Protein AF-A0A8H9BXE2-F1 (afdb_monomer)

Structure (mmCIF, N/CA/C/O backbone):
data_AF-A0A8H9BXE2-F1
#
_entry.id   AF-A0A8H9BXE2-F1
#
loop_
_atom_site.group_PDB
_atom_site.id
_atom_site.type_symbol
_atom_site.label_atom_id
_atom_site.label_alt_id
_atom_site.label_comp_id
_atom_site.label_asym_id
_atom_site.label_entity_id
_atom_site.label_seq_id
_atom_site.pdbx_PDB_ins_code
_atom_site.Cartn_x
_atom_site.Cartn_y
_atom_site.Cartn_z
_atom_site.occupancy
_atom_site.B_iso_or_equiv
_atom_site.auth_seq_id
_atom_site.auth_comp_id
_atom_site.auth_asym_id
_atom_site.auth_atom_id
_atom_site.pdbx_PDB_model_num
ATOM 1 N N . PHE A 1 1 ? 1.599 1.554 -28.534 1.00 62.41 1 PHE A N 1
ATOM 2 C CA . PHE A 1 1 ? 0.332 0.999 -28.001 1.00 62.41 1 PHE A CA 1
ATOM 3 C C . PHE A 1 1 ? 0.538 0.173 -26.733 1.00 62.41 1 PHE A C 1
ATOM 5 O O . PHE A 1 1 ? -0.189 0.408 -25.777 1.00 62.41 1 PHE A O 1
ATOM 12 N N . SER A 1 2 ? 1.530 -0.724 -26.674 1.00 77.44 2 SER A N 1
ATOM 13 C CA . SER A 1 2 ? 1.850 -1.514 -25.468 1.00 77.44 2 SER A CA 1
ATOM 14 C C . SER A 1 2 ? 2.162 -0.656 -24.231 1.00 77.44 2 SER A C 1
ATOM 16 O O . SER A 1 2 ? 1.582 -0.891 -23.175 1.00 77.44 2 SER A O 1
ATOM 18 N N . HIS A 1 3 ? 2.989 0.389 -24.368 1.00 84.62 3 HIS A N 1
ATOM 19 C CA . HIS A 1 3 ? 3.337 1.290 -23.255 1.00 84.62 3 HIS A CA 1
ATOM 20 C C . HIS A 1 3 ? 2.142 2.047 -22.669 1.00 84.62 3 HIS A C 1
ATOM 22 O O . HIS A 1 3 ? 2.036 2.181 -21.456 1.00 84.62 3 HIS A O 1
ATOM 28 N N . TYR A 1 4 ? 1.209 2.495 -23.514 1.00 86.44 4 TYR A N 1
ATOM 29 C CA . TYR A 1 4 ? -0.004 3.180 -23.057 1.00 86.44 4 TYR A CA 1
ATOM 30 C C . TYR A 1 4 ? -0.890 2.262 -22.213 1.00 86.44 4 TYR A C 1
ATOM 32 O O . TYR A 1 4 ? -1.358 2.660 -21.151 1.00 86.44 4 TYR A O 1
ATOM 40 N N . PHE A 1 5 ? -1.094 1.021 -22.659 1.00 87.94 5 PHE A N 1
ATOM 41 C CA . PHE A 1 5 ? -1.889 0.051 -21.911 1.00 87.94 5 PHE A CA 1
ATOM 42 C C . PHE A 1 5 ? -1.227 -0.319 -20.577 1.00 87.94 5 PHE A C 1
ATOM 44 O O . PHE A 1 5 ? -1.895 -0.378 -19.547 1.00 87.94 5 PHE A O 1
ATOM 51 N N . PHE A 1 6 ? 0.097 -0.487 -20.582 1.00 89.62 6 PHE A N 1
ATOM 52 C CA . PHE A 1 6 ? 0.882 -0.717 -19.372 1.00 89.62 6 PHE A CA 1
ATOM 53 C C . PHE A 1 6 ? 0.727 0.421 -18.350 1.00 89.62 6 PHE A C 1
ATOM 55 O O . PHE A 1 6 ? 0.431 0.155 -17.186 1.00 89.62 6 PHE A O 1
ATOM 62 N N . LEU A 1 7 ? 0.843 1.682 -18.783 1.00 90.75 7 LEU A N 1
ATOM 63 C CA . LEU A 1 7 ? 0.647 2.847 -17.914 1.00 90.75 7 LEU A CA 1
ATOM 64 C C . LEU A 1 7 ? -0.768 2.913 -17.334 1.00 90.75 7 LEU A C 1
ATOM 66 O O . LEU A 1 7 ? -0.924 3.197 -16.150 1.00 90.75 7 LEU A O 1
ATOM 70 N N . ILE A 1 8 ? -1.792 2.615 -18.139 1.00 93.25 8 ILE A N 1
ATOM 71 C CA . ILE A 1 8 ? -3.183 2.574 -17.670 1.00 93.25 8 ILE A CA 1
ATOM 72 C C . ILE A 1 8 ? -3.351 1.508 -16.584 1.00 93.25 8 ILE A C 1
ATOM 74 O O . ILE A 1 8 ? -3.952 1.791 -15.552 1.00 93.25 8 ILE A O 1
ATOM 78 N N . ILE A 1 9 ? -2.796 0.307 -16.775 1.00 91.94 9 ILE A N 1
ATOM 79 C CA . ILE A 1 9 ? -2.854 -0.748 -15.755 1.00 91.94 9 ILE A CA 1
ATOM 80 C C . ILE A 1 9 ? -2.155 -0.294 -14.474 1.00 91.94 9 ILE A C 1
ATOM 82 O O . ILE A 1 9 ? -2.739 -0.404 -13.400 1.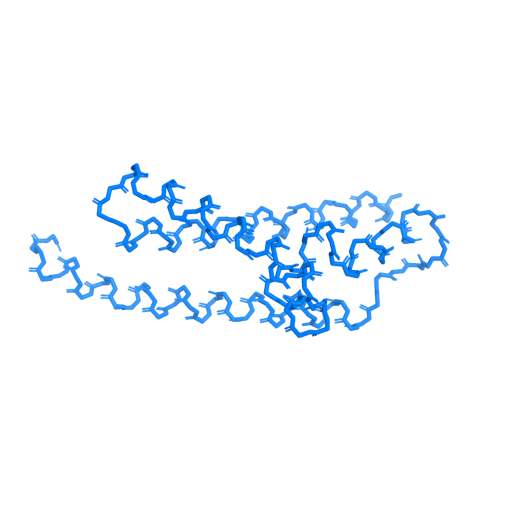00 91.94 9 ILE A O 1
ATOM 86 N N . MET A 1 10 ? -0.933 0.235 -14.573 1.00 91.56 10 MET A N 1
ATOM 87 C CA . MET A 1 10 ? -0.193 0.708 -13.399 1.00 91.56 10 MET A CA 1
ATOM 88 C C . MET A 1 10 ? -0.966 1.800 -12.656 1.00 91.56 10 MET A C 1
ATOM 90 O O . MET A 1 10 ? -1.114 1.726 -11.440 1.00 91.56 10 MET A O 1
ATOM 94 N N . PHE A 1 11 ? -1.544 2.759 -13.381 1.00 92.62 11 PHE A N 1
ATOM 95 C CA . PHE A 1 11 ? -2.385 3.800 -12.799 1.00 92.62 11 PHE A CA 1
ATOM 96 C C . PHE A 1 11 ? -3.612 3.225 -12.078 1.00 92.62 11 PHE A C 1
ATOM 98 O O . PHE A 1 11 ? -3.882 3.590 -10.935 1.00 92.62 11 PHE A O 1
ATOM 105 N N . LEU A 1 12 ? -4.334 2.292 -12.706 1.00 96.00 12 LEU A N 1
ATOM 106 C CA . LEU A 1 12 ? -5.497 1.645 -12.093 1.00 96.00 12 LEU A CA 1
ATOM 107 C C . LEU A 1 12 ? -5.126 0.894 -10.811 1.00 96.00 12 LEU A C 1
ATOM 109 O O . LEU A 1 12 ? -5.873 0.953 -9.836 1.00 96.00 12 LEU A O 1
ATOM 113 N N . LEU A 1 13 ? -3.972 0.223 -10.787 1.00 94.75 13 LEU A N 1
ATOM 114 C CA . LEU A 1 13 ? -3.484 -0.463 -9.593 1.00 94.75 13 LEU A CA 1
ATOM 115 C C . LEU A 1 13 ? -3.142 0.529 -8.474 1.00 94.75 13 LEU A C 1
ATOM 117 O O . LEU A 1 13 ? -3.555 0.320 -7.336 1.00 94.75 13 LEU A O 1
ATOM 121 N N . VAL A 1 14 ? -2.470 1.639 -8.786 1.00 93.75 14 VAL A N 1
ATOM 122 C CA . VAL A 1 14 ? -2.185 2.699 -7.802 1.00 93.75 14 VAL A CA 1
ATOM 123 C C . VAL A 1 14 ? -3.481 3.248 -7.203 1.00 93.75 14 VAL A C 1
ATOM 125 O O . VAL A 1 14 ? -3.620 3.340 -5.983 1.00 93.75 14 VAL A O 1
ATOM 128 N N . VAL A 1 15 ? -4.467 3.560 -8.046 1.00 94.69 15 VAL A N 1
ATOM 129 C CA . VAL A 1 15 ? -5.779 4.045 -7.594 1.00 94.69 15 VAL A CA 1
ATOM 130 C C . VAL A 1 15 ? -6.477 3.003 -6.717 1.00 94.69 15 VAL A C 1
ATOM 132 O O . VAL A 1 15 ? -6.990 3.343 -5.650 1.00 94.69 15 VAL A O 1
ATOM 135 N N . LEU A 1 16 ? -6.460 1.729 -7.120 1.00 95.38 16 LEU A N 1
ATOM 136 C CA . LEU A 1 16 ? -7.051 0.640 -6.345 1.00 95.38 16 LEU A CA 1
ATOM 137 C C . LEU A 1 16 ? -6.393 0.498 -4.967 1.00 95.38 16 LEU A C 1
ATOM 139 O O . LEU A 1 16 ? -7.108 0.354 -3.976 1.00 95.38 16 LEU A O 1
ATOM 143 N N . GLN A 1 17 ? -5.061 0.581 -4.881 1.00 93.81 17 GLN A N 1
ATOM 144 C CA . GLN A 1 17 ? -4.345 0.583 -3.602 1.00 93.81 17 GLN A CA 1
ATOM 145 C C . GLN A 1 17 ? -4.879 1.684 -2.682 1.00 93.81 17 GLN A C 1
ATOM 147 O O . GLN A 1 17 ? -5.232 1.402 -1.536 1.00 93.81 17 GLN A O 1
ATOM 152 N N . TYR A 1 18 ? -4.945 2.927 -3.167 1.00 91.94 18 TYR A N 1
ATOM 153 C CA . TYR A 1 18 ? -5.392 4.045 -2.338 1.00 91.94 18 TYR A CA 1
ATOM 154 C C . TYR A 1 18 ? -6.838 3.869 -1.879 1.00 91.94 18 TYR A C 1
ATOM 156 O O . TYR A 1 18 ? -7.119 4.079 -0.701 1.00 91.94 18 TYR A O 1
ATOM 164 N N . ILE A 1 19 ? -7.739 3.413 -2.756 1.00 94.00 19 ILE A N 1
ATOM 165 C CA . ILE A 1 19 ? -9.133 3.127 -2.385 1.00 94.00 19 ILE A CA 1
ATOM 166 C C . ILE A 1 19 ? -9.196 2.071 -1.277 1.00 94.00 19 ILE A C 1
ATOM 168 O O . ILE A 1 19 ? -9.890 2.273 -0.282 1.00 94.00 19 ILE A O 1
ATOM 172 N N . LEU A 1 20 ? -8.466 0.963 -1.416 1.00 94.69 20 LEU A N 1
ATOM 173 C CA . LEU A 1 20 ? -8.499 -0.128 -0.441 1.00 94.69 20 LEU A CA 1
ATOM 174 C C . LEU A 1 20 ? -7.911 0.285 0.910 1.00 94.69 20 LEU A C 1
ATOM 176 O O . LEU A 1 20 ? -8.495 -0.011 1.954 1.00 94.69 20 LEU A O 1
ATOM 180 N N . VAL A 1 21 ? -6.767 0.969 0.916 1.00 94.25 21 VAL A N 1
ATOM 181 C CA . VAL 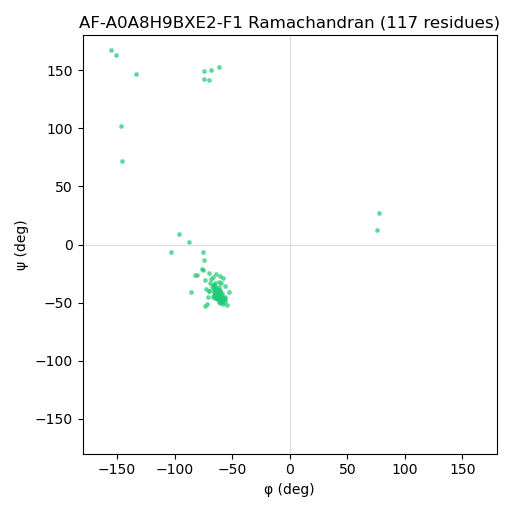A 1 21 ? -6.091 1.351 2.161 1.00 94.25 21 VAL A CA 1
ATOM 182 C C . VAL A 1 21 ? -6.823 2.497 2.858 1.00 94.25 21 VAL A C 1
ATOM 184 O O . VAL A 1 21 ? -7.208 2.359 4.020 1.00 94.25 21 VAL A O 1
ATOM 187 N N . VAL A 1 22 ? -7.088 3.603 2.156 1.00 94.12 22 VAL A N 1
ATOM 188 C CA . VAL A 1 22 ? -7.791 4.766 2.730 1.00 94.12 22 VAL A CA 1
ATOM 189 C C . VAL A 1 22 ? -9.234 4.406 3.082 1.00 94.12 22 VAL A C 1
ATOM 191 O O . VAL A 1 22 ? -9.750 4.849 4.110 1.00 94.12 22 VAL A O 1
ATOM 194 N N . GLY A 1 23 ? -9.882 3.548 2.289 1.00 91.75 23 GLY A N 1
ATOM 195 C CA . GLY A 1 23 ? -11.199 2.997 2.604 1.00 91.75 23 GLY A CA 1
ATOM 196 C C . GLY A 1 23 ? -11.193 2.192 3.904 1.00 91.75 23 GLY A C 1
ATOM 197 O O . GLY A 1 23 ? -12.039 2.420 4.768 1.00 91.75 23 GLY A O 1
ATOM 198 N N . THR A 1 24 ? -10.194 1.326 4.103 1.00 93.62 24 THR A N 1
ATOM 199 C CA . THR A 1 24 ? -10.027 0.570 5.358 1.00 93.62 24 THR A CA 1
ATOM 200 C C . THR A 1 24 ? -9.838 1.499 6.553 1.00 93.62 24 THR A C 1
ATOM 202 O O . THR A 1 24 ? -10.526 1.347 7.564 1.00 93.62 24 THR A O 1
ATOM 205 N N . ILE A 1 25 ? -8.945 2.488 6.434 1.00 93.81 25 ILE A N 1
ATOM 206 C CA . ILE A 1 25 ? -8.697 3.490 7.482 1.00 93.81 25 ILE A CA 1
ATOM 207 C C . ILE A 1 25 ? -9.986 4.255 7.804 1.00 93.81 25 ILE A C 1
ATOM 209 O O . ILE A 1 25 ? -10.314 4.463 8.973 1.00 93.81 25 ILE A O 1
ATOM 213 N N . SER A 1 26 ? -10.762 4.615 6.784 1.00 91.31 26 SER A N 1
ATOM 214 C CA . SER A 1 26 ? -12.023 5.341 6.949 1.00 91.31 26 SER A CA 1
ATOM 215 C C . SER A 1 26 ? -13.086 4.525 7.679 1.00 91.31 26 SER A C 1
ATOM 217 O O . SER A 1 26 ? -13.798 5.080 8.509 1.00 91.31 26 SER A O 1
ATOM 219 N N . ILE A 1 27 ? -13.166 3.215 7.433 1.00 89.88 27 ILE A N 1
ATOM 220 C CA . ILE A 1 27 ? -14.116 2.319 8.112 1.00 89.88 27 ILE A CA 1
ATOM 221 C C . ILE A 1 27 ? -13.819 2.210 9.614 1.00 89.88 27 ILE A C 1
ATOM 223 O O . ILE A 1 27 ? -14.742 2.139 10.429 1.00 89.88 27 ILE A O 1
ATOM 227 N N . VAL A 1 28 ? -12.540 2.175 10.000 1.00 89.94 28 VAL A N 1
ATOM 228 C CA . VAL A 1 28 ? -12.155 2.049 11.417 1.00 89.94 28 VAL A CA 1
ATOM 229 C C . VAL A 1 28 ? -12.182 3.387 12.154 1.00 89.94 28 VAL A C 1
ATOM 231 O O . VAL A 1 28 ? -12.411 3.415 13.368 1.00 89.94 28 VAL A O 1
ATOM 234 N N . SER A 1 29 ? -11.993 4.489 11.429 1.00 87.50 29 SER A N 1
ATOM 235 C CA . SER A 1 29 ? -11.919 5.835 11.992 1.00 87.50 29 SER A CA 1
ATOM 236 C C . SER A 1 29 ? -13.275 6.325 12.512 1.00 87.50 29 SER A C 1
ATOM 238 O O . SER A 1 29 ? -14.310 6.083 11.896 1.00 87.50 29 SER A O 1
ATOM 240 N N . PRO A 1 30 ? -13.307 7.051 13.643 1.00 85.56 30 PRO A N 1
ATOM 241 C CA . PRO A 1 30 ? -14.553 7.570 14.209 1.00 85.56 30 PRO A CA 1
ATOM 242 C C . PRO A 1 30 ? -15.114 8.780 13.444 1.00 85.56 30 PRO A C 1
ATOM 244 O O . PRO A 1 30 ? -16.298 9.075 13.567 1.00 85.56 30 PRO A O 1
ATOM 247 N N . ASN A 1 31 ? -14.283 9.502 12.685 1.00 87.94 31 ASN A N 1
ATOM 248 C CA . ASN A 1 31 ? -14.693 10.629 11.850 1.00 87.94 31 ASN A CA 1
ATOM 249 C C . ASN A 1 31 ? -13.710 10.854 10.685 1.00 87.94 31 ASN A C 1
ATOM 251 O O . ASN A 1 31 ? -12.603 10.308 10.664 1.00 87.94 31 ASN A O 1
ATOM 255 N N . VAL A 1 32 ? -14.126 11.680 9.719 1.00 87.88 32 VAL A N 1
ATOM 256 C CA . VAL A 1 32 ? -13.366 11.955 8.487 1.00 87.88 32 VAL A CA 1
ATOM 257 C C . VAL A 1 32 ? -12.031 12.649 8.772 1.00 87.88 32 VAL A C 1
ATOM 259 O O . VAL A 1 32 ? -11.029 12.299 8.156 1.00 87.88 32 VAL A O 1
ATOM 262 N N . LEU A 1 33 ? -11.980 13.584 9.728 1.00 91.00 33 LEU A N 1
ATOM 263 C CA . LEU A 1 33 ? -10.752 14.321 10.045 1.00 91.00 33 LEU A CA 1
ATOM 264 C C . LEU A 1 33 ? -9.643 13.386 10.557 1.00 91.00 33 LEU A C 1
ATOM 266 O O . LEU A 1 33 ? -8.504 13.469 10.099 1.00 91.00 33 LEU A O 1
ATOM 270 N N . ILE A 1 34 ? -9.988 12.456 11.453 1.00 90.56 34 ILE A N 1
ATOM 271 C CA . ILE A 1 34 ? -9.054 11.436 11.951 1.00 90.56 34 ILE A CA 1
ATOM 272 C C . ILE A 1 34 ? -8.651 10.476 10.827 1.00 90.56 34 ILE A C 1
ATOM 274 O O . ILE A 1 34 ? -7.475 10.135 10.729 1.00 90.56 34 ILE A O 1
ATOM 278 N N . SER A 1 35 ? -9.582 10.093 9.947 1.00 91.75 35 SER A N 1
ATOM 279 C CA . SER A 1 35 ? -9.270 9.234 8.795 1.00 91.75 35 SER A CA 1
ATOM 280 C C . SER A 1 35 ? -8.224 9.859 7.868 1.00 91.75 35 SER A C 1
ATOM 282 O O . SER A 1 35 ? -7.256 9.200 7.480 1.00 91.75 35 SER A O 1
ATOM 284 N N . ILE A 1 36 ? -8.371 11.153 7.562 1.00 92.88 36 ILE A N 1
ATOM 285 C CA . ILE A 1 36 ? -7.404 11.898 6.747 1.00 92.88 36 ILE A CA 1
ATOM 286 C C . ILE A 1 36 ? -6.041 11.923 7.443 1.00 92.88 36 ILE A C 1
ATOM 288 O O . ILE A 1 36 ? -5.035 11.584 6.821 1.00 92.88 36 ILE A O 1
ATOM 292 N N . GLY A 1 37 ? -6.004 12.255 8.738 1.00 95.19 37 GLY A N 1
ATOM 293 C CA . GLY A 1 37 ? -4.762 12.277 9.514 1.00 95.19 37 GLY A CA 1
ATOM 294 C C . GLY A 1 37 ? -4.039 10.927 9.513 1.00 95.19 37 GLY A C 1
ATOM 295 O O . GLY A 1 37 ? -2.850 10.865 9.207 1.00 95.19 37 GLY A O 1
ATOM 296 N N . LEU A 1 38 ? -4.758 9.833 9.775 1.00 94.94 38 LEU A N 1
ATOM 297 C CA . LEU A 1 38 ? -4.197 8.479 9.749 1.00 94.94 38 LEU A CA 1
ATOM 298 C C . LEU A 1 38 ? -3.717 8.068 8.353 1.00 94.94 38 LEU A C 1
ATOM 300 O O . LEU A 1 38 ? -2.678 7.425 8.237 1.00 94.94 38 LEU A O 1
ATOM 304 N N . SER A 1 39 ? -4.431 8.467 7.300 1.00 94.50 39 SER A N 1
ATOM 305 C CA . SER A 1 39 ? -4.040 8.182 5.914 1.00 94.50 39 SER A CA 1
ATOM 306 C C . SER A 1 39 ? -2.740 8.893 5.530 1.00 94.50 39 SER A C 1
ATOM 308 O O . SER A 1 39 ? -1.873 8.289 4.900 1.00 94.50 39 SER A O 1
ATOM 310 N N . ILE A 1 40 ? -2.567 10.147 5.960 1.00 94.38 40 ILE A N 1
ATOM 311 C CA . ILE A 1 40 ? -1.322 10.904 5.760 1.00 94.38 40 ILE A CA 1
ATOM 312 C C . ILE A 1 40 ? -0.171 10.255 6.534 1.00 94.38 40 ILE A C 1
ATOM 314 O O . ILE A 1 40 ? 0.905 10.058 5.976 1.00 94.38 40 ILE A O 1
ATOM 318 N N . VAL A 1 41 ? -0.394 9.889 7.802 1.00 95.25 41 VAL A N 1
ATOM 319 C CA . VAL A 1 41 ? 0.626 9.216 8.623 1.00 95.25 41 VAL A CA 1
ATOM 320 C C . VAL A 1 41 ? 1.038 7.884 8.000 1.00 95.25 41 VAL A C 1
ATOM 322 O O . VAL A 1 41 ? 2.232 7.614 7.910 1.00 95.25 41 VAL A O 1
ATOM 325 N N . TYR A 1 42 ? 0.078 7.082 7.531 1.00 92.81 42 TYR A N 1
ATOM 326 C CA . TYR A 1 42 ? 0.352 5.835 6.814 1.00 92.81 42 TYR A CA 1
ATOM 327 C C . TYR A 1 42 ? 1.246 6.078 5.594 1.00 92.81 42 TYR A C 1
ATOM 329 O O . TYR A 1 42 ? 2.269 5.413 5.452 1.00 92.81 42 TYR A O 1
ATOM 337 N N . TRP A 1 43 ? 0.893 7.056 4.757 1.00 91.06 43 TRP A N 1
ATOM 338 C CA . TRP A 1 43 ? 1.634 7.361 3.536 1.00 91.06 43 TRP A CA 1
ATOM 339 C C . TRP A 1 43 ? 3.064 7.854 3.812 1.00 91.06 43 TRP A C 1
ATOM 341 O O . TRP A 1 43 ? 4.024 7.399 3.193 1.00 91.06 43 TRP A O 1
ATOM 351 N N . ILE A 1 44 ? 3.246 8.739 4.796 1.00 91.94 44 ILE A N 1
ATOM 352 C CA . ILE A 1 44 ? 4.585 9.207 5.186 1.00 91.94 44 ILE A CA 1
ATOM 353 C C . ILE A 1 44 ? 5.406 8.052 5.771 1.00 91.94 44 ILE A C 1
ATOM 355 O O . ILE A 1 44 ? 6.575 7.879 5.425 1.00 91.94 44 ILE A O 1
ATOM 359 N N . ALA A 1 45 ? 4.803 7.234 6.637 1.00 91.56 45 ALA A N 1
ATOM 360 C CA . ALA A 1 45 ? 5.477 6.086 7.229 1.00 91.56 45 ALA A CA 1
ATOM 361 C C . ALA A 1 45 ? 5.904 5.067 6.163 1.00 91.56 45 ALA A C 1
ATOM 363 O O . ALA A 1 45 ? 7.021 4.556 6.240 1.00 91.56 45 ALA A O 1
ATOM 364 N N . SER A 1 46 ? 5.072 4.807 5.147 1.00 89.50 46 SER A N 1
ATOM 365 C CA . SER A 1 46 ? 5.432 3.902 4.051 1.00 89.50 46 SER A CA 1
ATOM 366 C C . SER A 1 46 ? 6.622 4.419 3.245 1.00 89.50 46 SER A C 1
ATOM 368 O O . SER A 1 46 ? 7.535 3.642 2.967 1.00 89.50 46 SER A O 1
ATOM 370 N N . ILE A 1 47 ? 6.679 5.725 2.953 1.00 89.75 47 ILE A N 1
ATOM 371 C CA . ILE A 1 47 ? 7.835 6.346 2.281 1.00 89.75 47 ILE 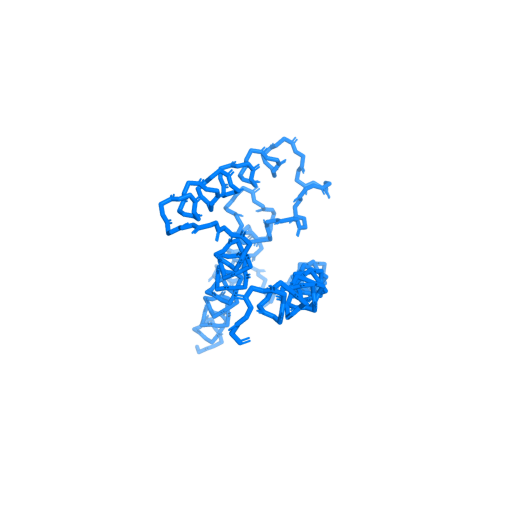A CA 1
ATOM 372 C C . ILE A 1 47 ? 9.114 6.137 3.097 1.00 89.75 47 ILE A C 1
ATOM 374 O O . ILE A 1 47 ? 10.132 5.699 2.556 1.00 89.75 47 ILE A O 1
ATOM 378 N N . ILE A 1 48 ? 9.062 6.433 4.399 1.00 90.56 48 ILE A N 1
ATOM 379 C CA . ILE A 1 48 ? 10.221 6.328 5.295 1.00 90.56 48 ILE A CA 1
ATOM 380 C C . ILE A 1 48 ? 10.697 4.876 5.398 1.00 90.56 48 ILE A C 1
ATOM 382 O O . ILE A 1 48 ? 11.893 4.616 5.278 1.00 90.56 48 ILE A O 1
ATOM 386 N N . LEU A 1 49 ? 9.782 3.920 5.583 1.00 89.19 49 LEU A N 1
ATOM 387 C CA . LEU A 1 49 ? 10.127 2.502 5.713 1.00 89.19 49 LEU A CA 1
ATOM 388 C C . LEU A 1 49 ? 10.830 1.970 4.459 1.00 89.19 49 LEU A C 1
ATOM 390 O O . LEU A 1 49 ? 11.889 1.350 4.571 1.00 89.19 49 LEU A O 1
ATOM 394 N N . VAL A 1 50 ? 10.300 2.264 3.267 1.00 89.12 50 VAL A N 1
ATOM 395 C CA . VAL A 1 50 ? 10.933 1.846 2.004 1.00 89.12 50 VAL A CA 1
ATOM 396 C C . VAL A 1 50 ? 12.292 2.516 1.809 1.00 89.12 50 VAL A C 1
ATOM 398 O O . VAL A 1 50 ? 13.222 1.876 1.322 1.00 89.12 50 VAL A O 1
ATOM 401 N N . ALA A 1 51 ? 12.447 3.776 2.222 1.00 87.75 51 ALA A N 1
ATOM 402 C CA . ALA A 1 51 ? 13.726 4.476 2.133 1.00 87.75 51 ALA A CA 1
ATOM 403 C C . ALA A 1 51 ? 14.815 3.859 3.031 1.00 87.75 51 ALA A C 1
ATOM 405 O O . ALA A 1 51 ? 15.981 3.863 2.641 1.00 87.75 51 ALA A O 1
ATOM 406 N N . ILE A 1 52 ? 14.452 3.312 4.199 1.00 88.38 52 ILE A N 1
ATOM 407 C CA . ILE A 1 52 ? 15.401 2.666 5.123 1.00 88.38 52 ILE A CA 1
ATOM 408 C C . ILE A 1 52 ? 15.883 1.323 4.568 1.00 88.38 52 ILE A C 1
ATOM 410 O O . ILE A 1 52 ? 17.085 1.062 4.542 1.00 88.38 52 ILE A O 1
ATOM 414 N N . ASN A 1 53 ? 14.960 0.449 4.159 1.00 85.50 53 ASN A N 1
ATOM 415 C CA . ASN A 1 53 ? 15.314 -0.862 3.620 1.00 85.50 5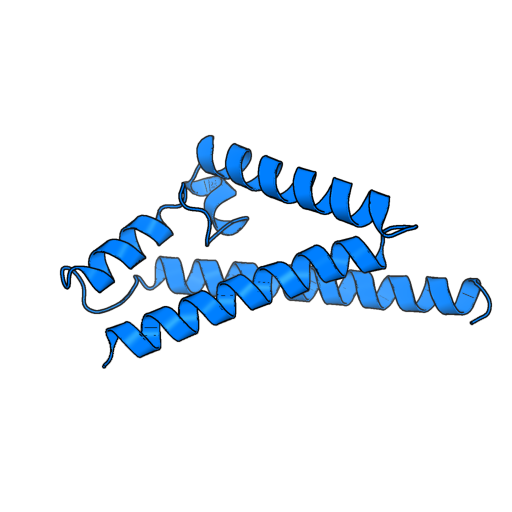3 ASN A CA 1
ATOM 416 C C . ASN A 1 53 ? 14.317 -1.296 2.542 1.00 85.50 53 ASN A C 1
ATOM 418 O O . ASN A 1 53 ? 13.229 -1.797 2.833 1.00 85.50 53 ASN A O 1
ATOM 422 N N . LYS A 1 54 ? 14.736 -1.145 1.285 1.00 84.50 54 LYS A N 1
ATOM 423 C CA . LYS A 1 54 ? 13.929 -1.482 0.109 1.00 84.50 54 LYS A CA 1
ATOM 424 C C . LYS A 1 54 ? 13.642 -2.977 -0.005 1.00 84.50 54 LYS A C 1
ATOM 426 O O . LYS A 1 54 ? 12.557 -3.339 -0.440 1.00 84.50 54 LYS A O 1
ATOM 431 N N . GLU A 1 55 ? 14.576 -3.835 0.396 1.00 82.50 55 GLU A N 1
ATOM 432 C CA . GLU A 1 55 ? 14.422 -5.290 0.277 1.00 82.50 55 GLU A CA 1
ATOM 433 C C . GLU A 1 55 ? 13.368 -5.823 1.249 1.00 82.50 55 GLU A C 1
ATOM 435 O O . GLU A 1 55 ? 12.548 -6.662 0.891 1.00 82.50 55 GLU A O 1
ATOM 440 N N . MET A 1 56 ? 13.351 -5.294 2.472 1.00 81.69 56 MET A N 1
ATOM 441 C CA . MET A 1 56 ? 12.422 -5.735 3.509 1.00 81.69 56 MET A CA 1
ATOM 442 C C . MET A 1 56 ? 11.070 -5.021 3.439 1.00 81.69 56 MET A C 1
ATOM 444 O O . MET A 1 56 ? 10.037 -5.658 3.630 1.00 81.69 56 MET A O 1
ATOM 448 N N . PHE A 1 57 ? 11.049 -3.710 3.182 1.00 84.94 57 PHE A N 1
ATOM 449 C CA . PHE A 1 57 ? 9.819 -2.908 3.223 1.00 84.94 57 PHE A CA 1
ATOM 450 C C . PHE A 1 57 ? 9.248 -2.581 1.844 1.00 84.94 57 PHE A C 1
ATOM 452 O O . PHE A 1 57 ? 8.132 -2.071 1.763 1.00 84.94 57 PHE A O 1
ATOM 459 N N . GLY A 1 58 ? 9.950 -2.908 0.756 1.00 80.44 58 GLY A N 1
ATOM 460 C CA . GLY A 1 58 ? 9.487 -2.637 -0.606 1.00 80.44 58 GLY A CA 1
ATOM 461 C C . GLY A 1 58 ? 8.137 -3.277 -0.932 1.00 80.44 58 GLY A C 1
ATOM 462 O O . GLY A 1 58 ? 7.359 -2.707 -1.693 1.00 80.44 58 GLY A O 1
ATOM 463 N N . PHE A 1 59 ? 7.792 -4.405 -0.305 1.00 83.38 59 PHE A N 1
ATOM 464 C CA . PHE A 1 59 ? 6.478 -5.019 -0.504 1.00 83.38 59 PHE A CA 1
ATOM 465 C C . PHE A 1 59 ? 5.327 -4.219 0.128 1.00 83.38 59 PHE A C 1
ATOM 467 O O . PHE A 1 59 ? 4.195 -4.361 -0.319 1.00 83.38 59 PHE A O 1
ATOM 474 N N . LEU A 1 60 ? 5.581 -3.394 1.155 1.00 83.12 60 LEU A N 1
ATOM 475 C CA . LEU A 1 60 ? 4.543 -2.602 1.835 1.00 83.12 60 LEU A CA 1
ATOM 476 C C . LEU A 1 60 ? 4.102 -1.385 1.021 1.00 83.12 60 LEU A C 1
ATOM 478 O O . LEU A 1 60 ? 3.025 -0.846 1.271 1.00 83.12 60 LEU A O 1
ATOM 482 N N . ALA A 1 61 ? 4.941 -0.940 0.087 1.00 84.50 61 ALA A N 1
ATOM 483 C CA . ALA A 1 61 ? 4.672 0.221 -0.746 1.00 84.50 61 ALA A CA 1
ATOM 484 C C . ALA A 1 61 ? 5.270 0.005 -2.154 1.00 84.50 61 ALA A C 1
ATOM 486 O O . ALA A 1 61 ? 6.297 0.597 -2.507 1.00 84.50 61 ALA A O 1
ATOM 487 N N . PRO A 1 62 ? 4.659 -0.884 -2.965 1.00 85.56 62 PRO A N 1
ATOM 488 C CA . PRO A 1 62 ? 5.206 -1.279 -4.265 1.00 85.56 62 PRO A CA 1
ATOM 489 C C . PRO A 1 62 ? 5.220 -0.133 -5.286 1.00 85.56 62 PRO A C 1
ATOM 491 O O . PRO A 1 62 ? 6.093 -0.096 -6.145 1.00 85.56 62 PRO A O 1
ATOM 494 N N . PHE A 1 63 ? 4.299 0.829 -5.173 1.00 86.75 63 PHE A N 1
ATOM 495 C CA . PHE A 1 63 ? 4.201 1.968 -6.096 1.00 86.75 63 PHE A CA 1
ATOM 496 C C . PHE A 1 63 ? 4.898 3.247 -5.605 1.00 86.75 63 PHE A C 1
ATOM 498 O O . PHE A 1 63 ? 4.725 4.303 -6.210 1.00 86.75 63 PHE A O 1
ATOM 505 N N . GLU A 1 64 ? 5.673 3.184 -4.521 1.00 85.12 64 GLU A N 1
ATOM 506 C CA . GLU A 1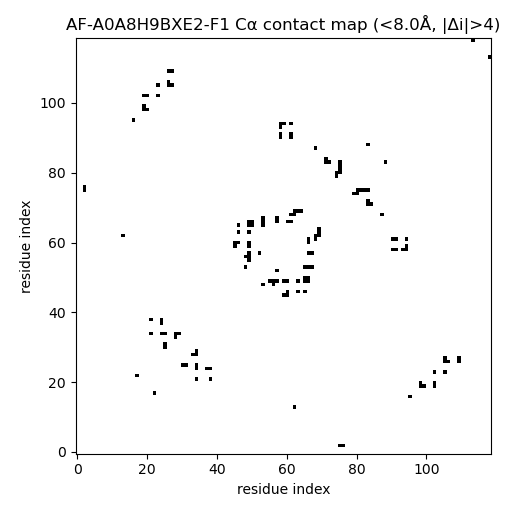 64 ? 6.440 4.345 -4.058 1.00 85.12 64 GLU A CA 1
ATOM 507 C C . GLU A 1 64 ? 7.656 4.606 -4.953 1.00 85.12 64 GLU A C 1
ATOM 509 O O . GLU A 1 64 ? 8.338 3.679 -5.388 1.00 85.12 64 GLU A O 1
ATOM 514 N N . ALA A 1 65 ? 7.981 5.879 -5.188 1.00 81.00 65 ALA A N 1
ATOM 515 C CA . ALA A 1 65 ? 9.092 6.263 -6.068 1.00 81.00 65 ALA A CA 1
ATOM 516 C C . ALA A 1 65 ? 10.467 5.803 -5.547 1.00 81.00 65 ALA A C 1
ATOM 518 O O . ALA A 1 65 ? 11.405 5.607 -6.316 1.00 81.00 65 ALA A O 1
ATOM 519 N N . SER A 1 66 ? 10.598 5.614 -4.231 1.00 79.06 66 SER A N 1
ATOM 520 C CA . SER A 1 66 ? 11.814 5.083 -3.606 1.00 79.06 66 SER A CA 1
ATOM 521 C C . SER A 1 66 ? 11.991 3.572 -3.821 1.00 79.06 66 SER A C 1
ATOM 523 O O . SER A 1 66 ? 13.091 3.054 -3.593 1.00 79.06 66 SER A O 1
ATOM 525 N N . ASN A 1 67 ? 10.950 2.871 -4.282 1.00 86.81 67 ASN A N 1
ATOM 526 C CA . ASN A 1 67 ? 10.944 1.435 -4.534 1.00 86.81 67 ASN A CA 1
ATOM 527 C C . ASN A 1 67 ? 11.733 1.070 -5.804 1.00 86.81 67 ASN A C 1
ATOM 529 O O . ASN A 1 67 ? 11.769 1.822 -6.778 1.00 86.81 67 ASN A O 1
ATOM 533 N N . SER A 1 68 ? 12.338 -0.119 -5.829 1.00 83.50 68 SER A N 1
ATOM 534 C CA . SER A 1 68 ? 13.009 -0.654 -7.022 1.00 83.50 68 SER A CA 1
ATOM 535 C C . SER A 1 68 ? 12.063 -0.836 -8.211 1.00 83.50 68 SER A C 1
ATOM 537 O O . SER A 1 68 ? 12.498 -0.725 -9.355 1.00 83.50 68 SER A O 1
ATOM 539 N N . MET A 1 69 ? 10.770 -1.051 -7.956 1.00 85.50 69 MET A N 1
ATOM 540 C CA . MET A 1 69 ? 9.753 -1.208 -8.994 1.00 85.50 69 MET A CA 1
ATOM 541 C C . MET A 1 69 ? 9.608 0.044 -9.875 1.00 85.50 69 MET A C 1
ATOM 543 O O . MET A 1 69 ? 9.360 -0.084 -11.073 1.00 85.50 69 MET A O 1
ATOM 547 N N . TYR A 1 70 ? 9.816 1.247 -9.326 1.00 86.88 70 TYR A N 1
ATOM 548 C CA . TYR A 1 70 ? 9.762 2.488 -10.107 1.00 86.88 70 TYR A CA 1
ATOM 549 C C . TYR A 1 70 ? 10.844 2.515 -11.199 1.00 86.88 70 TYR A C 1
ATOM 551 O O . TYR A 1 70 ? 10.567 2.853 -12.349 1.00 86.88 70 TYR A O 1
ATOM 559 N N . VAL A 1 71 ? 12.054 2.048 -10.871 1.00 86.94 71 VAL A N 1
ATOM 560 C CA . VAL A 1 71 ? 13.159 1.915 -11.833 1.00 86.94 71 VAL A CA 1
ATOM 561 C C . VAL A 1 71 ? 12.821 0.881 -12.911 1.00 86.94 71 VAL A C 1
ATOM 563 O O . VAL A 1 71 ? 13.101 1.100 -14.086 1.00 86.94 71 VAL A O 1
ATOM 566 N N . SER A 1 72 ? 12.181 -0.237 -12.551 1.00 86.62 72 SER A N 1
ATOM 567 C CA . SER A 1 72 ? 11.719 -1.226 -13.536 1.00 86.62 72 SER A CA 1
ATOM 568 C C . SER A 1 72 ? 10.695 -0.633 -14.509 1.00 86.62 72 SER A C 1
ATOM 570 O O . SER A 1 72 ? 10.783 -0.874 -15.711 1.00 86.62 72 SER A O 1
ATOM 572 N N . VAL A 1 73 ? 9.741 0.161 -14.012 1.00 88.56 73 VAL A N 1
ATOM 573 C CA . VAL A 1 73 ? 8.744 0.865 -14.839 1.00 88.56 73 VAL A CA 1
ATOM 574 C C . VAL A 1 73 ? 9.430 1.827 -15.810 1.00 88.56 73 VAL A C 1
ATOM 576 O O . VAL A 1 73 ? 9.115 1.807 -16.999 1.00 88.56 73 VAL A O 1
ATOM 579 N N . GLU A 1 74 ? 10.399 2.614 -15.342 1.00 89.31 74 GLU A N 1
ATOM 580 C CA . GLU A 1 74 ? 11.168 3.542 -16.181 1.00 89.31 74 GLU A CA 1
ATOM 581 C C . GLU A 1 74 ? 11.894 2.817 -17.324 1.00 89.31 74 GLU A C 1
ATOM 583 O O . GLU A 1 74 ? 11.770 3.207 -18.485 1.00 89.31 74 GLU A O 1
ATOM 588 N N . LYS A 1 75 ? 12.561 1.696 -17.031 1.00 89.50 75 LYS A N 1
ATOM 589 C CA . LYS A 1 75 ? 13.249 0.883 -18.046 1.00 89.50 75 LYS A CA 1
ATOM 590 C C . LYS A 1 75 ? 12.302 0.319 -19.106 1.00 89.50 75 LYS A C 1
ATOM 592 O O . LYS A 1 75 ? 12.670 0.252 -20.278 1.00 89.50 75 LYS A O 1
ATOM 597 N N . VAL A 1 76 ? 11.079 -0.064 -18.723 1.00 89.88 76 VAL A N 1
ATOM 598 C CA . VAL A 1 76 ? 10.045 -0.495 -19.683 1.00 89.88 76 VAL A CA 1
ATOM 599 C C . VAL A 1 76 ? 9.654 0.657 -20.608 1.00 89.88 76 VAL A C 1
ATOM 601 O O . VAL A 1 76 ? 9.538 0.467 -21.820 1.00 89.88 76 VAL A O 1
ATOM 604 N N . LEU A 1 77 ? 9.467 1.859 -20.056 1.00 89.38 77 LEU A N 1
ATOM 605 C CA . LEU A 1 77 ? 9.081 3.052 -20.818 1.00 89.38 77 LEU A CA 1
ATOM 606 C C . LEU A 1 77 ? 10.189 3.529 -21.764 1.00 89.38 77 LEU A C 1
ATOM 608 O O . LEU A 1 77 ? 9.886 3.915 -22.891 1.00 89.38 77 LEU A O 1
ATOM 612 N N . ASN A 1 78 ? 11.452 3.418 -21.347 1.00 91.31 78 ASN A N 1
ATOM 613 C CA . ASN A 1 78 ? 12.622 3.724 -22.177 1.00 91.31 78 ASN A CA 1
ATOM 614 C C . ASN A 1 78 ? 12.917 2.641 -23.231 1.00 91.31 78 ASN A C 1
ATOM 616 O O . ASN A 1 78 ? 13.786 2.826 -24.080 1.00 91.31 78 ASN A O 1
ATOM 620 N N . GLY A 1 79 ? 12.199 1.512 -23.201 1.00 86.12 79 GLY A N 1
ATOM 621 C CA . GLY A 1 79 ? 12.390 0.400 -24.134 1.00 86.12 79 GLY A CA 1
ATOM 622 C C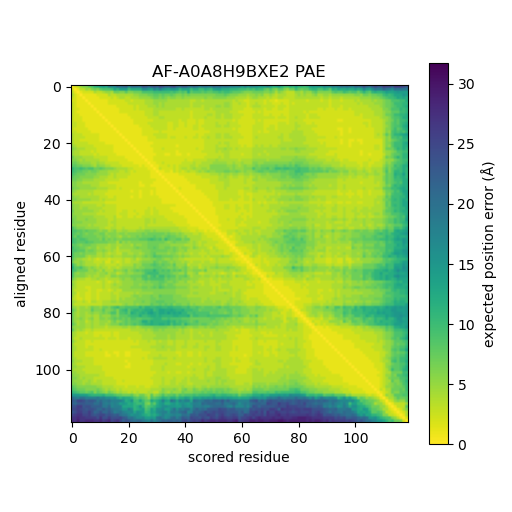 . GLY A 1 79 ? 13.631 -0.452 -23.852 1.00 86.12 79 GLY A C 1
ATOM 623 O O . GLY A 1 79 ? 13.998 -1.272 -24.690 1.00 86.12 79 GLY A O 1
ATOM 624 N N . GLU A 1 80 ? 14.261 -0.291 -22.685 1.00 87.88 80 GLU A N 1
ATOM 625 C CA . GLU A 1 80 ? 15.417 -1.093 -22.258 1.00 87.88 80 GLU A CA 1
ATOM 626 C C . GLU A 1 80 ? 15.021 -2.543 -21.958 1.00 87.88 80 GLU A C 1
ATOM 628 O O . GLU A 1 80 ? 15.800 -3.470 -22.179 1.00 87.88 80 GLU A O 1
ATOM 633 N N . ILE A 1 81 ? 13.798 -2.743 -21.460 1.00 86.56 81 ILE A N 1
ATOM 634 C CA . ILE A 1 81 ? 13.205 -4.057 -21.205 1.00 86.56 81 ILE A CA 1
ATOM 635 C C . ILE A 1 81 ? 11.770 -4.107 -21.749 1.00 86.56 81 ILE A C 1
ATOM 637 O O . ILE A 1 81 ? 11.062 -3.101 -21.720 1.00 86.56 81 ILE A O 1
ATOM 641 N N . PRO A 1 82 ? 11.302 -5.268 -22.240 1.00 81.50 82 PRO A N 1
ATOM 642 C CA . PRO A 1 82 ? 9.979 -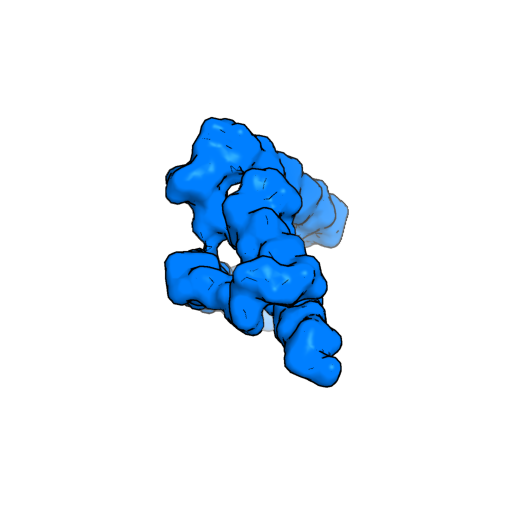5.376 -22.853 1.00 81.50 82 PRO A CA 1
ATOM 643 C C . PRO A 1 82 ? 8.829 -5.322 -21.834 1.00 81.50 82 PRO A C 1
ATOM 645 O O . PRO A 1 82 ? 7.739 -4.858 -22.166 1.00 81.50 82 PRO A O 1
ATOM 648 N N . THR A 1 83 ? 9.050 -5.802 -20.606 1.00 83.88 83 THR A N 1
ATOM 649 C CA . THR A 1 83 ? 8.053 -5.875 -19.524 1.00 83.88 83 THR A CA 1
ATOM 650 C C . THR A 1 83 ? 8.727 -5.773 -18.156 1.00 83.88 83 THR A C 1
ATOM 652 O O . THR A 1 83 ? 9.928 -6.013 -18.036 1.00 83.88 83 THR A O 1
ATOM 655 N N . ILE A 1 84 ? 7.947 -5.470 -17.112 1.00 87.06 84 ILE A N 1
ATOM 656 C CA . ILE A 1 84 ? 8.418 -5.535 -15.720 1.00 87.06 84 ILE A CA 1
ATOM 657 C C . ILE A 1 84 ? 8.837 -6.960 -15.336 1.00 87.06 84 ILE A C 1
ATOM 659 O O . ILE A 1 84 ? 8.342 -7.942 -15.897 1.00 87.06 84 ILE A O 1
ATOM 663 N N . ASN A 1 85 ? 9.760 -7.068 -14.380 1.00 88.12 85 ASN A N 1
ATOM 664 C CA . ASN A 1 85 ? 10.286 -8.349 -13.924 1.00 88.12 85 ASN A CA 1
ATOM 665 C C . ASN A 1 85 ? 9.205 -9.157 -13.181 1.00 88.12 85 ASN A C 1
ATOM 667 O O . ASN A 1 85 ? 8.345 -8.593 -12.503 1.00 88.12 85 ASN A O 1
ATOM 671 N N . LEU A 1 86 ? 9.286 -10.488 -13.245 1.00 87.69 86 LEU A N 1
ATOM 672 C CA . LEU A 1 86 ? 8.394 -11.395 -12.520 1.00 87.69 86 LEU A CA 1
ATOM 673 C C . LEU A 1 86 ? 8.413 -11.131 -11.008 1.00 87.69 86 LEU A C 1
ATOM 675 O O . LEU A 1 86 ? 7.375 -11.209 -10.360 1.00 87.69 86 LEU A O 1
ATOM 679 N N . HIS A 1 87 ? 9.575 -10.775 -10.458 1.00 87.94 87 HIS A N 1
ATOM 680 C CA . HIS A 1 87 ? 9.707 -10.379 -9.056 1.00 87.94 87 HIS A CA 1
ATOM 681 C C . HIS A 1 87 ? 8.776 -9.208 -8.688 1.00 87.94 87 HIS A C 1
ATOM 683 O O . HIS A 1 87 ? 8.082 -9.258 -7.672 1.00 87.94 87 HIS A O 1
ATOM 689 N N . ASP A 1 88 ? 8.710 -8.179 -9.536 1.00 88.50 88 ASP A N 1
ATOM 690 C CA . ASP A 1 88 ? 7.882 -6.994 -9.293 1.00 88.50 88 ASP A CA 1
ATOM 691 C C . ASP A 1 88 ? 6.395 -7.347 -9.419 1.00 88.50 88 ASP A C 1
ATOM 693 O O . ASP A 1 88 ? 5.588 -6.963 -8.575 1.00 88.50 88 ASP A O 1
ATOM 697 N N . VAL A 1 89 ? 6.039 -8.179 -10.405 1.00 90.62 89 VAL A N 1
ATOM 698 C CA . VAL A 1 89 ? 4.674 -8.712 -10.562 1.00 90.62 89 VAL A CA 1
ATOM 699 C C . VAL A 1 89 ? 4.229 -9.488 -9.319 1.00 90.62 89 VAL A C 1
ATOM 701 O O . VAL A 1 89 ? 3.125 -9.269 -8.817 1.00 90.62 89 VAL A O 1
ATOM 704 N N . LEU A 1 90 ? 5.082 -10.372 -8.797 1.00 90.06 90 LEU A N 1
ATOM 705 C CA . LEU A 1 90 ? 4.798 -11.136 -7.581 1.00 90.06 90 LEU A CA 1
ATOM 706 C C . LEU A 1 90 ? 4.672 -10.225 -6.359 1.00 90.06 90 LEU A C 1
ATOM 708 O O . LEU A 1 90 ? 3.774 -10.427 -5.545 1.00 90.06 90 LEU A O 1
ATOM 712 N N . THR A 1 91 ? 5.514 -9.197 -6.256 1.00 90.25 91 THR A N 1
ATOM 713 C CA . THR A 1 91 ? 5.456 -8.217 -5.162 1.00 90.25 91 THR A CA 1
ATOM 714 C C . THR A 1 91 ? 4.118 -7.476 -5.155 1.00 90.25 91 THR A C 1
ATOM 716 O O . THR A 1 91 ? 3.467 -7.397 -4.113 1.00 90.25 91 THR A O 1
ATOM 719 N N . ILE A 1 92 ? 3.647 -7.013 -6.319 1.00 92.19 92 ILE A N 1
ATOM 720 C CA . ILE A 1 92 ? 2.325 -6.380 -6.468 1.00 92.19 92 ILE A CA 1
ATOM 721 C C . ILE A 1 92 ? 1.208 -7.355 -6.076 1.00 92.19 92 ILE A C 1
ATOM 723 O O . ILE A 1 92 ? 0.301 -6.996 -5.324 1.00 92.19 92 ILE A O 1
ATOM 727 N N . ALA A 1 93 ? 1.262 -8.595 -6.570 1.00 92.50 93 ALA A N 1
ATOM 728 C CA . ALA A 1 93 ? 0.239 -9.600 -6.293 1.00 92.50 93 ALA A CA 1
ATOM 729 C C . ALA A 1 93 ? 0.158 -9.948 -4.796 1.00 92.50 93 ALA A C 1
ATOM 731 O O . ALA A 1 93 ? -0.939 -10.024 -4.234 1.00 92.50 93 ALA A O 1
ATOM 732 N N . LEU A 1 94 ? 1.307 -10.111 -4.132 1.00 92.12 94 LEU A N 1
ATOM 733 C CA . LEU A 1 94 ? 1.395 -10.351 -2.690 1.00 92.12 94 LEU A CA 1
ATOM 734 C C . LEU A 1 94 ? 0.8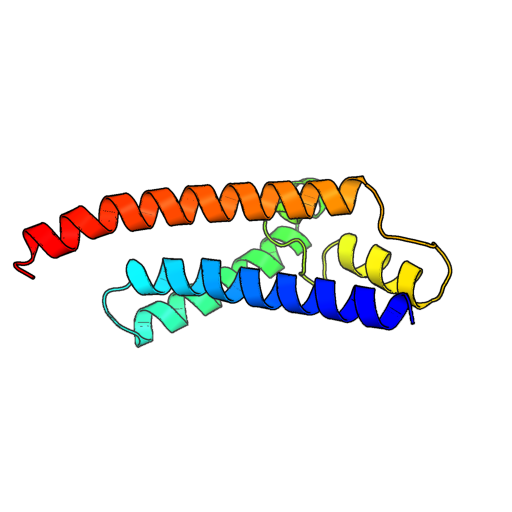77 -9.157 -1.889 1.00 92.12 94 LEU A C 1
ATOM 736 O O . LEU A 1 94 ? 0.103 -9.349 -0.952 1.00 92.12 94 LEU A O 1
ATOM 740 N N . PHE A 1 95 ? 1.238 -7.936 -2.290 1.00 93.62 95 PHE A N 1
ATOM 741 C CA . PHE A 1 95 ? 0.734 -6.715 -1.669 1.00 93.62 95 PHE A CA 1
ATOM 742 C C . PHE A 1 95 ? -0.796 -6.641 -1.730 1.00 93.62 95 PHE A C 1
ATOM 744 O O . PHE A 1 95 ? -1.444 -6.494 -0.694 1.00 93.62 95 PHE A O 1
ATOM 751 N N . PHE A 1 96 ? -1.401 -6.819 -2.910 1.00 95.50 96 PHE A N 1
ATOM 752 C CA . PHE A 1 96 ? -2.861 -6.793 -3.027 1.00 95.50 96 PHE A CA 1
ATOM 753 C C . PHE A 1 96 ? -3.523 -7.926 -2.253 1.00 95.50 96 PHE A C 1
ATOM 755 O O . PHE A 1 96 ? -4.524 -7.689 -1.582 1.00 95.50 96 PHE A O 1
ATOM 762 N N . THR A 1 97 ? -2.956 -9.133 -2.282 1.00 94.94 97 THR A N 1
ATOM 763 C CA . THR A 1 97 ? -3.458 -10.262 -1.485 1.00 94.94 97 THR A CA 1
ATOM 764 C C . THR A 1 97 ? -3.488 -9.906 0.000 1.00 94.94 97 THR A C 1
ATOM 766 O O . THR A 1 97 ? -4.512 -10.084 0.660 1.00 94.94 97 THR A O 1
ATOM 769 N N . PHE A 1 98 ? -2.404 -9.328 0.520 1.00 94.31 98 PHE A N 1
ATOM 770 C CA . PHE A 1 98 ? -2.326 -8.862 1.901 1.00 94.31 98 PHE A CA 1
ATOM 771 C C . PHE A 1 98 ? -3.370 -7.778 2.203 1.00 94.31 98 PHE A C 1
ATOM 773 O O . PHE A 1 98 ? -4.125 -7.898 3.170 1.00 94.31 98 PHE A O 1
ATOM 780 N N . VAL A 1 99 ? -3.478 -6.753 1.353 1.00 94.62 99 VAL A N 1
ATOM 781 C CA . VAL A 1 99 ? -4.451 -5.663 1.524 1.00 94.62 99 VAL A CA 1
ATOM 782 C C . VAL A 1 99 ? -5.889 -6.184 1.494 1.00 94.62 99 VAL A C 1
ATOM 784 O O . VAL A 1 99 ? -6.705 -5.750 2.310 1.00 94.62 99 VAL A O 1
ATOM 787 N N . PHE A 1 100 ? -6.215 -7.136 0.616 1.00 95.38 100 PHE A N 1
ATOM 788 C CA . PHE A 1 100 ? -7.538 -7.763 0.570 1.00 95.38 100 PHE A CA 1
ATOM 789 C C . PHE A 1 100 ? -7.846 -8.560 1.837 1.00 95.38 100 PHE A C 1
ATOM 791 O O . PHE A 1 100 ? -8.955 -8.446 2.359 1.00 95.38 100 PHE A O 1
ATOM 798 N N . ILE A 1 101 ? -6.878 -9.314 2.368 1.00 95.81 101 ILE A N 1
ATOM 799 C CA . ILE A 1 101 ? -7.035 -10.034 3.642 1.00 95.81 101 ILE A CA 1
ATOM 800 C C . ILE A 1 101 ? -7.335 -9.045 4.773 1.00 95.81 101 ILE A C 1
ATOM 802 O O . ILE A 1 101 ? -8.307 -9.230 5.508 1.00 95.81 101 ILE A O 1
ATOM 806 N N . VAL A 1 102 ? -6.554 -7.966 4.885 1.00 94.81 102 VAL A N 1
ATOM 807 C CA . VAL A 1 102 ? -6.767 -6.923 5.902 1.00 94.81 102 VAL A CA 1
ATOM 808 C C . VAL A 1 102 ? -8.147 -6.282 5.748 1.00 94.81 102 VAL A C 1
ATOM 810 O O . VAL A 1 102 ? -8.889 -6.192 6.726 1.00 94.81 102 VAL A O 1
ATOM 813 N N . ASN A 1 103 ? -8.533 -5.904 4.526 1.00 94.50 103 ASN A N 1
ATOM 814 C CA . ASN A 1 103 ? -9.859 -5.354 4.232 1.00 94.50 103 ASN A CA 1
ATOM 815 C C . ASN A 1 103 ? -10.972 -6.312 4.669 1.00 94.50 103 ASN A C 1
ATOM 817 O O . ASN A 1 103 ? -11.918 -5.899 5.338 1.00 94.50 103 ASN A O 1
ATOM 821 N N . PHE A 1 104 ? -10.859 -7.598 4.331 1.00 92.94 104 PHE A N 1
ATOM 822 C CA . PHE A 1 104 ? -11.865 -8.600 4.673 1.00 92.94 104 PHE A CA 1
ATOM 823 C C . PHE A 1 104 ? -12.009 -8.774 6.190 1.00 92.94 104 PHE A C 1
ATOM 825 O O . PHE A 1 104 ? -13.131 -8.805 6.704 1.00 92.94 104 PHE A O 1
ATOM 832 N N . ILE A 1 105 ? -10.888 -8.813 6.919 1.00 93.38 105 ILE A N 1
ATOM 833 C CA . ILE A 1 105 ? -10.876 -8.862 8.388 1.00 93.38 105 ILE A CA 1
ATOM 834 C C . ILE A 1 105 ? -11.562 -7.619 8.965 1.00 93.38 105 ILE A C 1
ATOM 836 O O . ILE A 1 105 ? -12.474 -7.743 9.786 1.00 93.38 105 ILE A O 1
ATOM 840 N N . VAL A 1 106 ? -11.175 -6.421 8.517 1.00 92.25 106 VAL A N 1
ATOM 841 C CA . VAL A 1 106 ? -11.735 -5.153 9.010 1.00 92.25 106 VAL A CA 1
ATOM 842 C C . VAL A 1 106 ? -13.230 -5.053 8.723 1.00 92.25 106 VAL A C 1
ATOM 844 O O . VAL A 1 106 ? -13.994 -4.673 9.613 1.00 92.25 106 VAL A O 1
ATOM 847 N N . LEU A 1 107 ? -13.676 -5.445 7.530 1.00 88.50 107 LEU A N 1
ATOM 848 C CA . LEU A 1 107 ? -15.094 -5.482 7.169 1.00 88.50 107 LEU A CA 1
ATOM 849 C C . LEU A 1 107 ? -15.867 -6.479 8.040 1.00 88.50 107 LEU A C 1
ATOM 851 O O . LEU A 1 107 ? -16.933 -6.147 8.560 1.00 88.50 107 LEU A O 1
ATOM 855 N N . GLY A 1 108 ? -15.324 -7.681 8.250 1.00 86.56 108 GLY A N 1
ATOM 856 C CA . GLY A 1 108 ? -15.928 -8.708 9.103 1.00 86.56 108 GLY A CA 1
ATOM 857 C C . GLY A 1 108 ? -16.091 -8.264 10.560 1.00 86.56 108 GLY A C 1
ATOM 858 O O . GLY A 1 108 ? -17.136 -8.504 11.171 1.00 86.56 108 GLY A O 1
ATOM 859 N N . LEU A 1 109 ? -15.094 -7.568 11.113 1.00 86.25 109 LEU A N 1
ATOM 860 C CA . LEU A 1 109 ? -15.149 -7.011 12.469 1.00 86.25 109 LEU A CA 1
ATOM 861 C C . LEU A 1 109 ? -16.091 -5.805 12.557 1.00 86.25 109 LEU A C 1
ATOM 863 O O . LEU A 1 109 ? -16.850 -5.678 13.520 1.00 86.25 109 LEU A O 1
ATOM 867 N N . SER A 1 110 ? -16.099 -4.956 11.532 1.00 80.94 110 SER A N 1
ATOM 868 C CA . SER A 1 110 ? -16.940 -3.759 11.482 1.00 80.94 110 SER A CA 1
ATOM 869 C C . SER A 1 110 ? -18.426 -4.093 11.398 1.00 80.94 110 SER A C 1
ATOM 871 O O . SER A 1 110 ? -19.215 -3.439 12.072 1.00 80.94 110 SER A O 1
ATOM 873 N N . LYS A 1 111 ? -18.833 -5.168 10.706 1.00 66.44 111 LYS A N 1
ATOM 874 C CA . LYS A 1 111 ? -20.235 -5.640 10.727 1.00 66.44 111 LYS A CA 1
ATOM 875 C C . LYS A 1 111 ? -20.764 -5.840 12.151 1.00 66.44 111 LYS A C 1
ATOM 877 O O . LYS A 1 111 ? -21.877 -5.431 12.462 1.00 66.44 111 LYS A O 1
ATOM 882 N N . LYS A 1 112 ? -19.945 -6.402 13.049 1.00 59.50 112 LYS A N 1
ATOM 883 C CA . LYS A 1 112 ? -20.317 -6.591 14.463 1.00 59.50 112 LYS A CA 1
ATOM 884 C C . LYS A 1 112 ? -20.442 -5.268 15.220 1.00 59.50 112 LYS A C 1
ATOM 886 O O . LYS A 1 112 ? -21.205 -5.197 16.177 1.00 59.50 112 LYS A O 1
ATOM 891 N N . ARG A 1 113 ? -19.692 -4.237 14.821 1.00 61.75 113 ARG A N 1
ATOM 892 C CA . ARG A 1 113 ? -19.760 -2.894 15.413 1.00 61.75 113 ARG A CA 1
ATOM 893 C C . ARG A 1 113 ? -21.062 -2.189 15.041 1.00 61.75 113 ARG A C 1
ATOM 895 O O . ARG A 1 113 ? -21.698 -1.652 15.934 1.00 61.75 113 ARG A O 1
ATOM 902 N N . TRP A 1 114 ? -21.474 -2.240 13.774 1.00 56.00 114 TRP A N 1
ATOM 903 C CA . TRP A 1 114 ? -22.743 -1.650 13.323 1.00 56.00 114 TRP A CA 1
ATOM 904 C C . TRP A 1 114 ? -23.942 -2.342 13.990 1.00 56.00 114 TRP A C 1
ATOM 906 O O . TRP A 1 114 ? -24.740 -1.668 14.633 1.00 56.00 114 TRP A O 1
ATO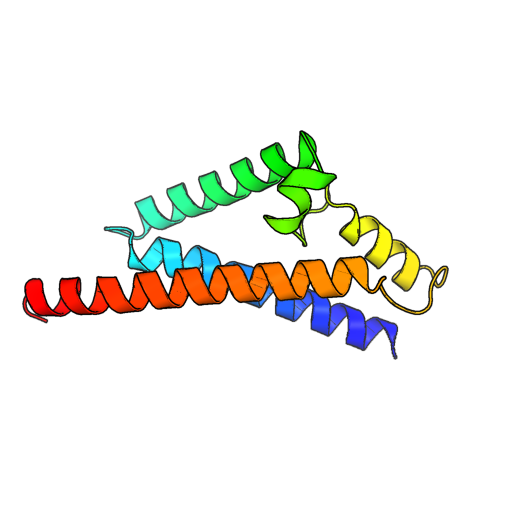M 916 N N . LEU A 1 115 ? -23.946 -3.683 14.015 1.00 55.72 115 LEU A N 1
ATOM 917 C CA . LEU A 1 115 ? -24.969 -4.476 14.715 1.00 55.72 115 LEU A CA 1
ATOM 918 C C . LEU A 1 115 ? -25.042 -4.188 16.229 1.00 55.72 115 LEU A C 1
ATOM 920 O O . LEU A 1 115 ? -26.113 -4.265 16.819 1.00 55.72 115 LEU A O 1
ATOM 924 N N . LYS A 1 116 ? -23.915 -3.862 16.882 1.00 54.03 116 LYS A N 1
ATOM 925 C CA . LYS A 1 116 ? -23.878 -3.482 18.309 1.00 54.03 116 LYS A CA 1
ATOM 926 C C . LYS A 1 116 ? -24.272 -2.028 18.571 1.00 54.03 116 LYS A C 1
ATOM 928 O O . LYS A 1 116 ? -24.696 -1.724 19.680 1.00 54.03 116 LYS A O 1
ATOM 933 N N . LEU A 1 117 ? -24.095 -1.141 17.593 1.00 58.94 117 LEU A N 1
ATOM 934 C CA . LEU A 1 117 ? -24.455 0.277 17.688 1.00 58.94 117 LEU A CA 1
ATOM 935 C C . LEU A 1 117 ? -25.915 0.548 17.285 1.00 58.94 117 LEU A C 1
ATOM 937 O O . LEU A 1 117 ? -26.339 1.698 17.335 1.00 58.94 117 LEU A O 1
ATOM 941 N N . GLY A 1 118 ? -26.688 -0.493 16.953 1.00 45.78 118 GLY A N 1
ATOM 942 C CA . GLY A 1 118 ? -28.132 -0.392 16.737 1.00 45.78 118 GLY A CA 1
ATOM 943 C C . GLY A 1 118 ? -28.540 0.207 15.389 1.00 45.78 118 GLY A C 1
ATOM 944 O O . GLY A 1 118 ? -29.616 0.794 15.309 1.00 45.78 118 GLY A O 1
ATOM 945 N N . LEU A 1 119 ? -27.695 0.070 14.359 1.00 46.62 119 LEU A N 1
ATOM 946 C CA . LEU A 1 119 ? -28.080 0.247 12.952 1.00 46.62 119 LEU A CA 1
ATOM 947 C C . LEU A 1 119 ? -28.294 -1.113 12.287 1.00 46.62 119 LEU A C 1
ATOM 949 O O . LEU A 1 119 ? -27.403 -1.984 12.440 1.00 46.62 119 LEU A O 1
#

Radius of gyration: 16.83 Å; Cα contacts (8 Å, |Δi|>4): 78; chains: 1; bounding box: 44×26×46 Å

Solvent-accessible surface area (backbone atoms only — not comparable to full-atom values): 6559 Å² total; per-residue (Å²): 112,69,66,60,54,50,51,51,52,54,51,52,51,54,53,49,50,50,52,54,52,48,47,46,44,46,73,74,34,95,46,69,69,59,22,53,53,53,45,52,50,50,54,54,50,44,54,53,46,24,65,76,38,44,87,79,34,23,51,80,36,52,85,37,80,76,21,72,49,42,57,42,53,49,35,34,74,73,61,77,34,96,59,70,54,69,68,52,55,50,38,51,53,51,36,51,52,51,52,49,51,52,44,52,52,53,51,61,55,44,53,58,51,42,60,70,70,74,99

Mean predicted aligned error: 5.52 Å

Secondary structure (DSSP, 8-state):
-HHHHHHHHHHHHHHHHHHHHHHHHHHHSSSHHHHHHHHHHHHHHHHHHHHH-HHHHGGG-TT-TTSHHHHHHHHHHTTSSSS--HHHHHHHHHHHHHHHHHHHHHHHHHHHHHHHTT-

Foldseek 3Di:
DLLVVVVVVLVVLVVVVLCLPLVLLCLPDPDDVVSVVVSVVLVVVLQVVCQVPQVVSCLQPVPDCSHPQVVQSVCCVVVVDVDRDPVSVVSSVVSVVVSVVSSVVSVVVSVVVCVVVPD

Organism: Staphylococcus pseudintermedius (NCBI:txid283734)

Sequence (119 aa):
FSHYFFLIIMFLLVVLQYILVVGTISIVSPNVLISIGLSIVYWIASIILVAINKEMFGFLAPFEASNSMYVSVEKVLNGEIPTINLHDVLTIALFFTFVFIVNFIVLGLSKKRWLKLGL

pLDDT: mean 86.82, std 10.14, range [45.78, 96.0]